Protein AF-A0A2S9G142-F1 (afdb_monomer_lite)

Foldseek 3Di:
DFQQDQPDDPVVSVVVVVVVVCVVVVVCVVVVHDDDDDDPVNVVVVVVVQVVLCCVDCLNPPPCVPVPDPQADPVRGGNHGYDD

pLDDT: mean 89.19, std 9.18, range [58.41, 98.44]

Secondary structure (DSSP, 8-state):
-TT-B-SS-HHHHHHHHHHHHHHHHHHHHHTT-S-----HHHHHHHHHHHHHHHTTSHHHHSS-TTS--TTB-TTS-BSBPPP-

Radius of gyration: 15.5 Å; chains: 1; bounding box: 26×25×48 Å

Structure (mmCIF, N/CA/C/O backbone):
data_AF-A0A2S9G142-F1
#
_entry.id   AF-A0A2S9G142-F1
#
loop_
_atom_site.group_PDB
_atom_site.id
_atom_site.type_symbol
_atom_site.label_atom_id
_atom_site.label_alt_id
_atom_site.label_comp_id
_atom_site.label_asym_id
_atom_site.label_entity_id
_atom_site.label_seq_id
_atom_site.pdbx_PDB_ins_code
_atom_site.Cartn_x
_atom_site.Cartn_y
_atom_site.Cartn_z
_atom_site.occupancy
_atom_site.B_iso_or_equiv
_atom_site.auth_seq_id
_atom_site.auth_comp_id
_atom_site.auth_asym_id
_atom_site.auth_atom_id
_atom_site.pdbx_PDB_model_num
ATOM 1 N N . GLY A 1 1 ? -4.726 -0.995 -2.655 1.00 77.06 1 GLY A N 1
ATOM 2 C CA . GLY A 1 1 ? -3.801 0.087 -3.047 1.00 77.06 1 GLY A CA 1
ATOM 3 C C . GLY A 1 1 ? -2.608 -0.486 -3.794 1.00 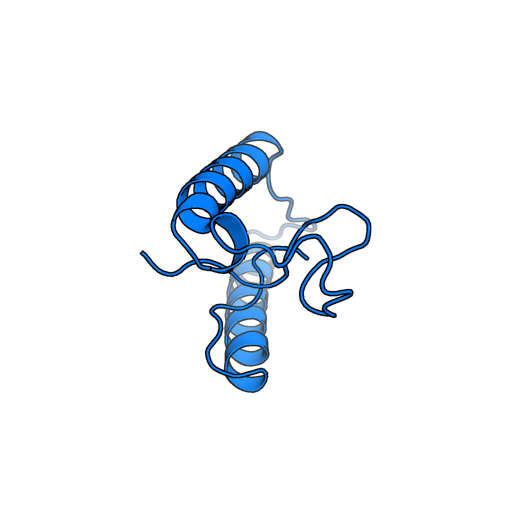77.06 1 GLY A C 1
ATOM 4 O O . GLY A 1 1 ? -2.593 -1.699 -3.998 1.00 77.06 1 GLY A O 1
ATOM 5 N N . PRO A 1 2 ? -1.636 0.343 -4.207 1.00 86.00 2 PRO A N 1
ATOM 6 C CA . PRO A 1 2 ? -0.410 -0.134 -4.845 1.00 86.00 2 PRO A CA 1
ATOM 7 C C . PRO A 1 2 ? 0.353 -1.102 -3.932 1.00 86.00 2 PRO A C 1
ATOM 9 O O . PRO A 1 2 ? 0.242 -1.023 -2.707 1.00 86.00 2 PRO A O 1
ATOM 12 N N . TYR A 1 3 ? 1.105 -2.025 -4.532 1.00 90.88 3 TYR A N 1
ATOM 13 C CA . TYR A 1 3 ? 1.904 -3.034 -3.821 1.00 90.88 3 TYR A CA 1
ATOM 14 C C . TYR A 1 3 ? 1.108 -3.963 -2.876 1.00 90.88 3 TYR A C 1
ATOM 16 O O . TYR A 1 3 ? 1.659 -4.483 -1.902 1.00 90.88 3 TYR A O 1
ATOM 24 N N . ALA A 1 4 ? -0.189 -4.179 -3.120 1.00 88.81 4 ALA A N 1
ATOM 25 C CA . ALA A 1 4 ? -1.009 -5.037 -2.261 1.00 88.81 4 ALA A CA 1
ATOM 26 C C . ALA A 1 4 ? -0.889 -6.536 -2.586 1.00 88.81 4 ALA A C 1
ATOM 28 O O . ALA A 1 4 ? -1.157 -7.358 -1.710 1.00 88.81 4 ALA A O 1
ATOM 29 N N . SER A 1 5 ? -0.483 -6.903 -3.809 1.00 88.56 5 SER A N 1
ATOM 30 C CA . SER A 1 5 ? -0.372 -8.304 -4.237 1.00 88.56 5 SER A CA 1
ATOM 31 C C . SER A 1 5 ? 1.078 -8.731 -4.404 1.00 88.56 5 SER A C 1
ATOM 33 O O . SER A 1 5 ? 1.835 -8.063 -5.092 1.00 88.56 5 SER A O 1
ATOM 35 N N . SER A 1 6 ? 1.470 -9.880 -3.854 1.00 82.69 6 SER A N 1
ATOM 36 C CA . SER A 1 6 ? 2.810 -10.453 -4.056 1.00 82.69 6 SER A CA 1
ATOM 37 C C . SER A 1 6 ? 2.974 -11.219 -5.377 1.00 82.69 6 SER A C 1
ATOM 39 O O . SER A 1 6 ? 3.950 -11.944 -5.528 1.00 82.69 6 SER A O 1
ATOM 41 N N . GLY A 1 7 ? 2.014 -11.124 -6.305 1.00 77.88 7 GLY A N 1
ATOM 42 C CA . GLY A 1 7 ? 2.114 -11.733 -7.638 1.00 77.88 7 GLY A C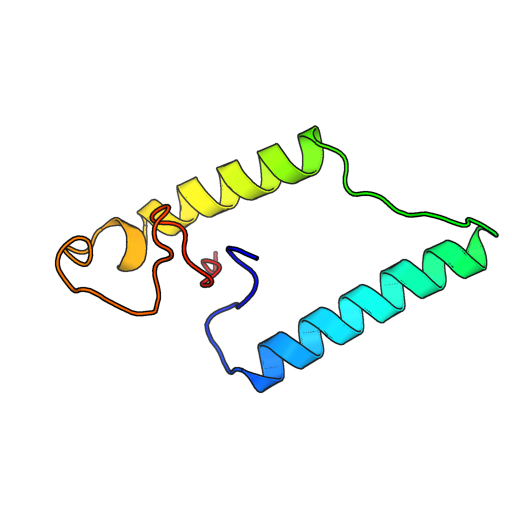A 1
ATOM 43 C C . GLY A 1 7 ? 1.874 -13.248 -7.705 1.00 77.88 7 GLY A C 1
ATOM 44 O O . GLY A 1 7 ? 2.095 -13.832 -8.756 1.00 77.88 7 GLY A O 1
ATOM 45 N N . LEU A 1 8 ? 1.420 -13.882 -6.613 1.00 81.25 8 LEU A N 1
ATOM 46 C CA . LEU A 1 8 ? 1.096 -15.318 -6.574 1.00 81.25 8 LEU A CA 1
ATOM 47 C C . LEU A 1 8 ? -0.298 -15.606 -7.155 1.00 81.25 8 LEU A C 1
ATOM 49 O O . LEU A 1 8 ? -0.446 -15.951 -8.320 1.00 81.25 8 LEU A O 1
ATOM 53 N N . SER A 1 9 ? -1.336 -15.462 -6.330 1.00 88.50 9 SER A N 1
ATOM 54 C CA . SER A 1 9 ? -2.732 -15.638 -6.719 1.00 88.50 9 SER A CA 1
ATOM 55 C C . SER A 1 9 ? -3.590 -14.535 -6.100 1.00 88.50 9 SER A C 1
ATOM 57 O O . SER A 1 9 ? -3.220 -13.905 -5.096 1.00 88.50 9 SER A O 1
ATOM 59 N N . PHE A 1 10 ? -4.764 -14.307 -6.691 1.00 88.25 10 PHE A N 1
ATOM 60 C CA . PHE A 1 10 ? -5.759 -13.414 -6.105 1.00 88.25 10 PHE A CA 1
ATOM 61 C C . PHE A 1 10 ? -6.172 -13.889 -4.702 1.00 88.25 10 PHE A C 1
ATOM 63 O O . PHE A 1 10 ? -6.187 -13.088 -3.771 1.00 88.25 10 PHE A O 1
ATOM 70 N N . PHE A 1 11 ? -6.398 -15.194 -4.516 1.00 92.25 11 PHE A N 1
ATOM 71 C CA . PHE A 1 11 ? -6.778 -15.770 -3.221 1.00 92.25 11 PHE A CA 1
ATOM 72 C C . PHE A 1 11 ? -5.715 -15.558 -2.143 1.00 92.25 11 PHE A C 1
ATOM 74 O O . PHE A 1 11 ? -6.055 -15.144 -1.039 1.00 92.25 11 PHE A O 1
ATOM 81 N N . ASN A 1 12 ? -4.431 -15.722 -2.475 1.00 90.06 12 ASN A N 1
ATOM 82 C CA . ASN A 1 12 ? -3.348 -15.439 -1.532 1.00 90.06 12 ASN A CA 1
ATOM 83 C C . ASN A 1 12 ? -3.354 -13.960 -1.137 1.00 90.06 12 ASN A C 1
ATOM 85 O O . ASN A 1 12 ? -3.138 -13.623 0.023 1.00 90.06 12 ASN A O 1
ATOM 89 N N . THR A 1 13 ? -3.625 -13.067 -2.094 1.00 91.50 13 THR A N 1
ATOM 90 C CA . THR A 1 13 ? -3.747 -11.633 -1.807 1.00 91.50 13 THR A CA 1
ATOM 91 C C . THR A 1 13 ? -4.872 -11.384 -0.803 1.00 91.50 13 THR A C 1
ATOM 93 O O . THR A 1 13 ? -4.639 -10.709 0.196 1.00 91.50 13 THR A O 1
ATOM 96 N N . VAL A 1 14 ? -6.056 -11.969 -1.017 1.00 93.12 14 VAL A N 1
ATOM 97 C CA . VAL A 1 14 ? -7.191 -11.861 -0.085 1.00 93.12 14 VAL A CA 1
ATOM 98 C C . VAL A 1 14 ? -6.820 -12.403 1.295 1.00 93.12 14 VAL A C 1
ATOM 100 O O . VAL A 1 14 ? -6.995 -11.702 2.289 1.00 93.12 14 VAL A O 1
ATOM 103 N N . GLU A 1 15 ? -6.246 -13.602 1.368 1.00 94.00 15 GLU A N 1
ATOM 104 C CA . GLU A 1 15 ? -5.871 -14.241 2.630 1.00 94.00 15 GLU A CA 1
ATOM 105 C C . GLU A 1 15 ? -4.875 -13.395 3.436 1.00 94.00 15 GLU A C 1
ATOM 107 O O . GLU A 1 15 ? -5.068 -13.177 4.634 1.00 94.00 15 GLU A O 1
ATOM 112 N N . TYR A 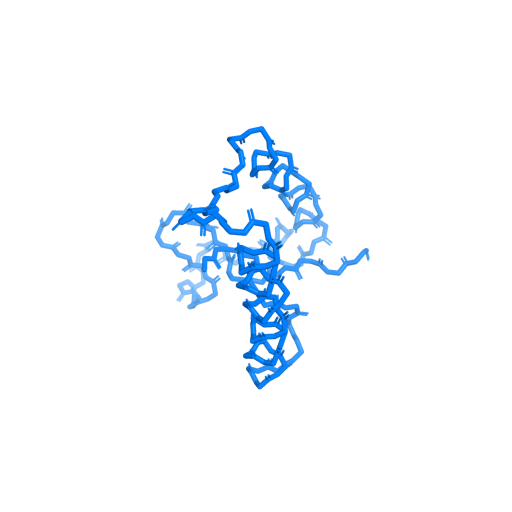1 16 ? -3.837 -12.856 2.788 1.00 92.25 16 TYR A N 1
ATOM 113 C CA . TYR A 1 16 ? -2.879 -11.983 3.465 1.00 92.25 16 TYR A CA 1
ATOM 114 C C . TYR A 1 16 ?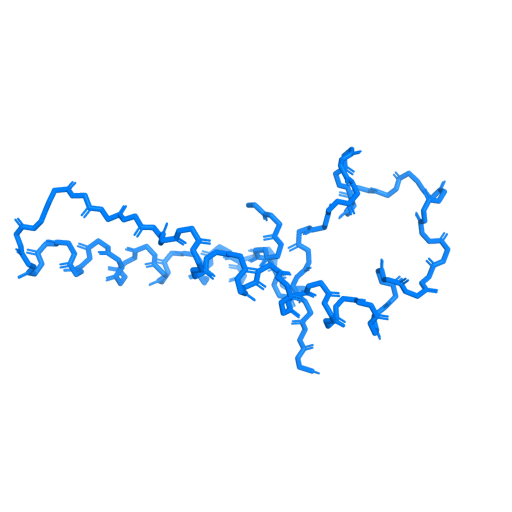 -3.542 -10.720 4.015 1.00 92.25 16 TYR A C 1
ATOM 116 O O . TYR A 1 16 ? -3.254 -10.334 5.148 1.00 92.25 16 TYR A O 1
ATOM 124 N N . GLN A 1 17 ? -4.440 -10.090 3.252 1.00 93.94 17 GLN A N 1
ATOM 125 C CA . GLN A 1 17 ? -5.155 -8.906 3.731 1.00 93.94 17 GLN A CA 1
ATOM 126 C C . GLN A 1 17 ? -6.072 -9.241 4.915 1.00 93.94 17 GLN A C 1
ATOM 128 O O . GLN A 1 17 ? -6.071 -8.502 5.897 1.00 93.94 17 GLN A O 1
ATOM 133 N N . MET A 1 18 ? -6.772 -10.382 4.892 1.00 96.62 18 MET A N 1
ATOM 134 C CA . MET A 1 18 ? -7.609 -10.820 6.020 1.00 96.62 18 MET A CA 1
ATOM 135 C C . MET A 1 18 ? -6.783 -11.058 7.288 1.00 96.62 18 MET A C 1
ATOM 137 O O . MET A 1 18 ? -7.155 -10.587 8.359 1.00 96.62 18 MET A O 1
ATOM 141 N N . ARG A 1 19 ? -5.610 -11.696 7.171 1.00 96.50 19 ARG A N 1
ATOM 142 C CA . ARG A 1 19 ? -4.685 -11.876 8.305 1.00 96.50 19 ARG A CA 1
ATOM 143 C C . ARG A 1 19 ? -4.164 -10.544 8.855 1.00 96.50 19 ARG A C 1
ATOM 145 O O . ARG A 1 19 ? -3.941 -10.420 10.057 1.00 96.50 19 ARG A O 1
ATOM 152 N N . HIS A 1 20 ? -3.944 -9.543 8.000 1.00 95.19 20 HIS A N 1
ATOM 153 C CA . HIS A 1 20 ? -3.571 -8.201 8.454 1.00 95.19 20 HIS A CA 1
ATOM 154 C C . HIS A 1 20 ? -4.721 -7.502 9.183 1.00 95.19 20 HIS A C 1
ATOM 156 O O . HIS A 1 20 ? -4.484 -6.918 10.238 1.00 95.19 20 HIS A O 1
ATOM 162 N N . MET A 1 21 ? -5.946 -7.592 8.660 1.00 96.75 21 MET A N 1
ATOM 163 C CA . MET A 1 21 ? -7.134 -7.030 9.306 1.00 96.75 21 MET A CA 1
ATOM 164 C C . MET A 1 21 ? -7.368 -7.648 10.685 1.00 96.75 21 MET A C 1
ATOM 166 O O . MET A 1 21 ? -7.541 -6.903 11.644 1.00 96.75 21 MET A O 1
ATOM 170 N N . ASP A 1 22 ? -7.293 -8.975 10.801 1.00 98.19 22 ASP A N 1
ATOM 171 C CA . ASP A 1 22 ? -7.441 -9.686 12.077 1.00 98.19 22 ASP A CA 1
ATOM 172 C C . ASP A 1 22 ? -6.432 -9.193 13.127 1.00 98.19 22 ASP A C 1
ATOM 174 O O . ASP A 1 22 ? -6.803 -8.800 14.231 1.00 98.19 22 ASP A O 1
ATOM 178 N N . ARG A 1 23 ? -5.153 -9.071 12.747 1.00 98.12 23 ARG A N 1
ATOM 179 C CA . ARG A 1 23 ? -4.105 -8.546 13.638 1.00 98.12 23 ARG A CA 1
ATOM 180 C C . ARG A 1 23 ? -4.348 -7.098 14.062 1.00 98.12 23 ARG A C 1
ATOM 182 O O . ARG A 1 23 ? -4.128 -6.765 15.224 1.00 98.12 23 ARG A O 1
ATOM 189 N N . LEU A 1 24 ? -4.747 -6.231 13.131 1.00 97.69 24 LEU A N 1
ATOM 190 C CA . LEU A 1 24 ? -4.962 -4.809 13.409 1.00 97.69 24 LEU A CA 1
ATOM 191 C C . LEU A 1 24 ? -6.187 -4.600 14.301 1.00 97.69 24 LEU A C 1
ATOM 193 O O . LEU A 1 24 ? -6.082 -3.931 15.326 1.00 97.69 24 LEU A O 1
ATOM 197 N N . PHE A 1 25 ? -7.323 -5.212 13.964 1.00 97.75 25 PHE A N 1
ATOM 198 C CA . PHE A 1 25 ? -8.537 -5.099 14.771 1.00 97.75 25 PHE A CA 1
ATOM 199 C C . PHE A 1 25 ? -8.410 -5.800 16.122 1.00 97.75 25 PHE A C 1
ATOM 201 O O . PHE A 1 25 ? -8.886 -5.260 17.119 1.00 97.75 25 PHE A O 1
ATOM 208 N N . GLY A 1 26 ? -7.715 -6.939 16.183 1.00 98.25 26 GLY A N 1
ATOM 209 C CA . GLY A 1 26 ? -7.384 -7.595 17.444 1.00 98.25 26 GLY A CA 1
ATOM 210 C C . GLY A 1 26 ? 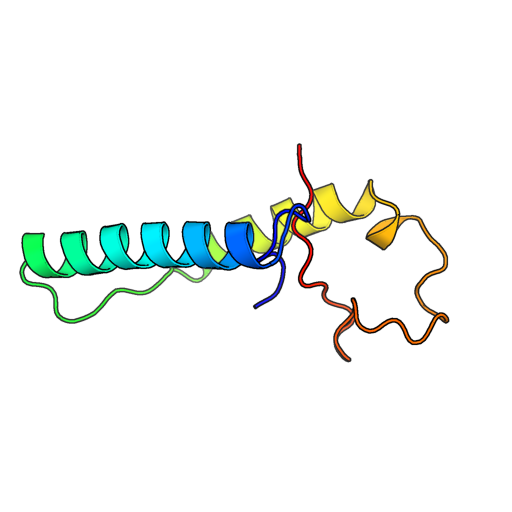-6.579 -6.679 18.368 1.00 98.25 26 GLY A C 1
ATOM 211 O O . GLY A 1 26 ? -6.878 -6.580 19.555 1.00 98.25 26 GLY A O 1
ATOM 212 N N . GLU A 1 27 ? -5.612 -5.932 17.829 1.00 98.38 27 GLU A N 1
ATOM 213 C CA . GLU A 1 27 ? -4.821 -4.988 18.623 1.00 98.38 27 GLU A CA 1
ATOM 214 C C . GLU A 1 27 ? -5.620 -3.751 19.055 1.00 98.38 27 GLU A C 1
ATOM 216 O O . GLU A 1 27 ? -5.465 -3.294 20.190 1.00 98.38 27 GLU A O 1
ATOM 221 N N . VAL A 1 28 ? -6.503 -3.235 18.192 1.00 98.31 28 VAL A N 1
ATOM 222 C CA . VAL A 1 28 ? -7.436 -2.155 18.552 1.00 98.31 28 VAL A CA 1
ATOM 223 C C . VAL A 1 28 ? -8.305 -2.579 19.738 1.00 98.31 28 VAL A C 1
ATOM 225 O O . VAL A 1 28 ? -8.371 -1.853 20.729 1.00 98.31 28 VAL A O 1
ATOM 228 N N . GLN A 1 29 ? -8.891 -3.780 19.686 1.00 98.25 29 GLN A N 1
ATOM 229 C CA . GLN A 1 29 ? -9.696 -4.329 20.782 1.00 98.25 29 GLN A CA 1
ATOM 230 C C . GLN A 1 29 ? -8.863 -4.531 22.052 1.00 98.25 29 GLN A C 1
ATOM 232 O O . GLN A 1 29 ? -9.244 -4.063 23.121 1.00 98.25 29 GLN A O 1
ATOM 237 N N . ARG A 1 30 ? -7.685 -5.162 21.942 1.00 98.44 30 ARG A N 1
ATOM 238 C CA . ARG A 1 30 ? -6.798 -5.436 23.085 1.00 98.44 30 ARG A CA 1
ATOM 239 C C . ARG A 1 30 ? -6.385 -4.164 23.832 1.00 98.44 30 ARG A C 1
ATOM 241 O O . ARG A 1 30 ? -6.182 -4.205 25.044 1.00 98.44 30 ARG A O 1
ATOM 248 N N . ARG A 1 31 ? -6.224 -3.043 23.122 1.00 98.31 31 ARG A N 1
ATOM 249 C CA . ARG A 1 31 ? -5.853 -1.742 23.704 1.00 98.31 31 ARG A CA 1
ATOM 250 C C . ARG A 1 31 ? -7.046 -0.876 24.112 1.00 98.31 31 ARG A C 1
ATOM 252 O O . ARG A 1 31 ? -6.813 0.221 24.610 1.00 98.31 31 ARG A O 1
ATOM 259 N N . ASN A 1 32 ? -8.284 -1.329 23.902 1.00 98.12 32 ASN A N 1
ATOM 260 C CA . ASN A 1 32 ? -9.488 -0.495 24.007 1.00 98.12 32 ASN A CA 1
ATOM 261 C C . ASN A 1 32 ? -9.384 0.802 23.178 1.00 98.12 32 ASN A C 1
ATOM 263 O O . ASN A 1 32 ? -9.827 1.867 23.605 1.00 98.12 32 ASN A O 1
ATOM 267 N N . ALA A 1 33 ? -8.753 0.728 22.006 1.00 98.31 33 ALA A N 1
ATOM 268 C CA . ALA A 1 33 ? -8.669 1.846 21.077 1.00 98.31 33 ALA A CA 1
ATOM 269 C C . ALA A 1 33 ? -9.921 1.905 20.187 1.00 98.31 33 ALA A C 1
ATOM 271 O O . ALA A 1 33 ? -10.647 0.924 20.037 1.00 98.31 33 ALA A O 1
ATOM 272 N N . THR A 1 34 ? -10.160 3.056 19.563 1.00 97.38 34 THR A N 1
ATOM 273 C CA . THR A 1 34 ? -11.266 3.255 18.608 1.00 97.38 34 THR A CA 1
ATOM 274 C C . THR A 1 34 ? -10.783 3.456 17.176 1.00 97.38 34 THR A C 1
ATOM 276 O O . THR A 1 34 ? -11.561 3.311 16.236 1.00 97.38 34 THR A O 1
ATOM 279 N N . THR A 1 35 ? -9.500 3.764 16.995 1.00 96.88 35 THR A N 1
ATOM 280 C CA . THR A 1 35 ? -8.888 4.022 15.694 1.00 96.88 35 THR A CA 1
ATOM 281 C C . THR A 1 35 ? -7.507 3.380 15.612 1.00 96.88 35 THR A C 1
ATOM 283 O O . THR A 1 35 ? -6.829 3.154 16.616 1.00 96.88 35 THR A O 1
ATOM 286 N N . PHE A 1 36 ? -7.089 3.087 14.386 1.00 96.62 36 PHE A N 1
ATOM 287 C CA . PHE A 1 36 ? -5.701 2.815 14.047 1.00 96.62 36 PHE A CA 1
ATOM 288 C C . PHE A 1 36 ? -5.394 3.546 12.742 1.00 96.62 36 PHE A C 1
ATOM 290 O O . PHE A 1 36 ? -6.242 3.606 11.851 1.00 96.62 36 PHE A O 1
ATOM 297 N N . GLU A 1 37 ? -4.189 4.090 12.621 1.00 96.44 37 GLU A N 1
ATOM 298 C CA . GLU A 1 37 ? -3.758 4.791 11.416 1.00 96.44 37 GLU A CA 1
ATOM 299 C C . GLU A 1 37 ? -2.277 4.515 11.158 1.00 96.44 37 GLU A C 1
ATOM 301 O O . GLU A 1 37 ? -1.468 4.421 12.084 1.00 96.44 37 GLU A O 1
ATOM 306 N N . VAL A 1 38 ? -1.925 4.332 9.888 1.00 95.38 38 VAL A N 1
ATOM 307 C CA . VAL A 1 38 ? -0.528 4.188 9.472 1.00 95.38 38 VAL A CA 1
ATOM 308 C C . VAL A 1 38 ? 0.091 5.578 9.428 1.00 95.38 38 VAL A C 1
ATOM 310 O O . VAL A 1 38 ? -0.457 6.463 8.777 1.00 95.38 38 VAL A O 1
ATOM 313 N N . THR A 1 39 ? 1.241 5.776 10.077 1.00 97.19 39 THR A N 1
ATOM 314 C CA . THR A 1 39 ? 1.875 7.100 10.071 1.00 97.19 39 THR A CA 1
ATOM 315 C C . THR A 1 39 ? 2.350 7.486 8.664 1.00 97.19 39 THR A C 1
ATOM 317 O O . THR A 1 39 ? 2.735 6.606 7.875 1.00 97.19 39 THR A O 1
ATOM 320 N N . PRO A 1 40 ? 2.372 8.790 8.330 1.00 97.56 40 PRO A N 1
ATOM 321 C CA . PRO A 1 40 ? 2.872 9.262 7.043 1.00 97.56 40 PRO A CA 1
ATOM 322 C C . PRO A 1 40 ? 4.296 8.780 6.741 1.00 97.56 40 PRO A C 1
ATOM 324 O O . PRO A 1 40 ? 4.581 8.359 5.619 1.00 97.56 40 PRO A O 1
ATOM 327 N N . GLU A 1 41 ? 5.174 8.765 7.745 1.00 98.00 41 GLU A N 1
ATOM 328 C CA . GLU A 1 41 ? 6.574 8.351 7.619 1.00 98.00 41 GLU A CA 1
ATOM 329 C C . GLU A 1 41 ? 6.681 6.859 7.299 1.00 98.00 41 GLU A C 1
ATOM 331 O O . GLU A 1 41 ? 7.416 6.474 6.388 1.00 98.00 41 GLU A O 1
ATOM 336 N N . ALA A 1 42 ? 5.918 6.014 8.001 1.00 97.19 42 ALA A N 1
ATOM 337 C CA . ALA A 1 42 ? 5.905 4.574 7.761 1.00 97.19 42 ALA A CA 1
ATOM 338 C C . ALA A 1 42 ? 5.399 4.252 6.346 1.00 97.19 42 ALA A C 1
ATOM 340 O O . ALA A 1 42 ? 5.977 3.418 5.641 1.00 97.19 42 ALA A O 1
ATOM 341 N N . ASN A 1 43 ? 4.350 4.950 5.901 1.00 95.12 43 ASN A N 1
ATOM 342 C CA . ASN A 1 43 ? 3.833 4.811 4.544 1.00 95.12 43 ASN A CA 1
ATOM 343 C C . ASN A 1 43 ? 4.857 5.277 3.493 1.00 95.12 43 ASN A C 1
ATOM 345 O O . ASN A 1 43 ? 5.084 4.576 2.505 1.00 95.12 43 ASN A O 1
ATOM 349 N N . ALA A 1 44 ? 5.518 6.418 3.712 1.00 96.25 44 ALA A N 1
ATOM 350 C CA . ALA A 1 44 ? 6.534 6.947 2.804 1.00 96.25 44 ALA A CA 1
ATOM 351 C C . ALA A 1 44 ? 7.732 5.993 2.662 1.00 96.25 44 ALA A C 1
ATOM 353 O O . ALA A 1 44 ? 8.108 5.650 1.541 1.00 96.25 44 ALA A O 1
ATOM 354 N N . GLN A 1 45 ? 8.266 5.482 3.777 1.00 97.06 45 GLN A N 1
ATOM 355 C CA . GLN A 1 45 ? 9.368 4.512 3.778 1.00 97.06 45 GLN A CA 1
ATOM 356 C C . GLN A 1 45 ? 8.993 3.217 3.051 1.00 97.06 45 GLN A C 1
ATOM 358 O O . GLN A 1 45 ? 9.787 2.669 2.281 1.00 97.06 45 GLN A O 1
ATOM 363 N N . PHE A 1 46 ? 7.771 2.716 3.269 1.00 94.31 46 PHE A N 1
ATOM 364 C CA . PHE A 1 46 ? 7.279 1.545 2.550 1.00 94.31 46 PHE A CA 1
ATOM 365 C C . PHE A 1 46 ? 7.217 1.808 1.042 1.00 94.31 46 PHE A C 1
ATOM 367 O O . PHE A 1 46 ? 7.746 1.011 0.264 1.00 94.31 46 PHE A O 1
ATOM 374 N N . ARG A 1 47 ? 6.628 2.937 0.629 1.00 93.31 47 ARG A N 1
ATOM 375 C CA . ARG A 1 47 ? 6.507 3.324 -0.784 1.00 93.31 47 ARG A CA 1
ATOM 376 C C . ARG A 1 47 ? 7.869 3.481 -1.455 1.00 93.31 47 ARG A C 1
ATOM 378 O O . ARG A 1 47 ? 8.063 2.949 -2.546 1.00 93.31 47 ARG A O 1
ATOM 385 N N . GLU A 1 48 ? 8.816 4.150 -0.804 1.00 94.88 48 GLU A N 1
ATOM 386 C CA . GLU A 1 48 ? 10.172 4.333 -1.326 1.00 94.88 48 GLU A CA 1
ATOM 387 C C . GLU A 1 48 ? 10.877 2.985 -1.519 1.00 94.88 48 GLU A C 1
ATOM 389 O O . GLU A 1 48 ? 11.442 2.713 -2.581 1.00 94.88 48 GLU A O 1
ATOM 394 N N . ARG A 1 49 ? 10.795 2.100 -0.519 1.00 94.94 49 ARG A N 1
ATOM 395 C CA . ARG A 1 49 ? 11.395 0.766 -0.595 1.00 94.94 49 ARG A CA 1
ATOM 396 C C . ARG A 1 49 ? 10.794 -0.068 -1.724 1.00 94.94 49 ARG A C 1
ATOM 398 O O . ARG A 1 49 ? 11.546 -0.696 -2.466 1.00 94.94 49 ARG A O 1
ATOM 405 N N . MET A 1 50 ? 9.467 -0.079 -1.869 1.00 94.31 50 MET A N 1
ATOM 406 C CA . MET A 1 50 ? 8.807 -0.826 -2.946 1.00 94.31 50 MET A CA 1
ATOM 407 C C . MET A 1 50 ? 9.174 -0.270 -4.322 1.00 94.31 50 MET A C 1
ATOM 409 O O . MET A 1 50 ? 9.477 -1.053 -5.215 1.00 94.31 50 MET A O 1
ATOM 413 N N . SER A 1 51 ? 9.236 1.056 -4.471 1.00 91.25 51 SER A N 1
ATOM 414 C CA . SER A 1 51 ? 9.654 1.711 -5.717 1.00 91.25 51 SER A CA 1
ATOM 415 C C . SER A 1 51 ? 11.076 1.304 -6.134 1.00 91.25 51 SER A C 1
ATOM 417 O O . SER A 1 51 ? 11.296 0.876 -7.268 1.00 91.25 51 SER A O 1
ATOM 419 N N . LYS A 1 52 ? 12.034 1.313 -5.193 1.00 92.81 52 LYS A N 1
ATOM 420 C CA . LYS A 1 52 ? 13.421 0.876 -5.450 1.00 92.81 52 LYS A CA 1
ATOM 421 C C . LY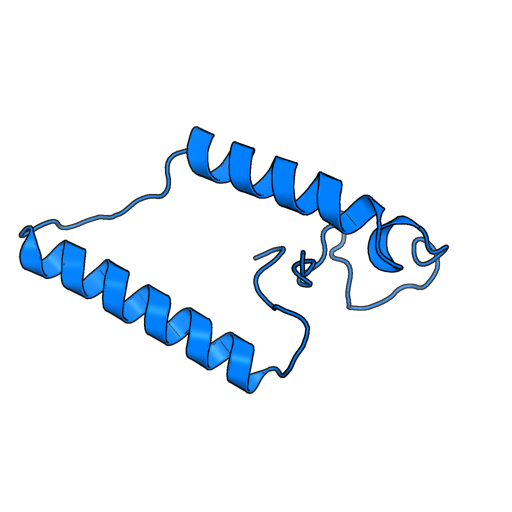S A 1 52 ? 13.513 -0.584 -5.899 1.00 92.81 52 LYS A C 1
ATOM 423 O O . LYS A 1 52 ? 14.316 -0.902 -6.772 1.00 92.81 52 LYS A O 1
ATOM 428 N N . LEU A 1 53 ? 12.718 -1.476 -5.306 1.00 93.31 53 LEU A N 1
ATOM 429 C CA . LEU A 1 53 ? 12.688 -2.887 -5.706 1.00 93.31 53 LEU A CA 1
ATOM 430 C C . LEU A 1 53 ? 11.991 -3.078 -7.058 1.00 93.31 53 LEU A C 1
ATOM 432 O O . LEU A 1 53 ? 12.451 -3.872 -7.874 1.00 93.31 53 LEU A O 1
ATOM 436 N N . LEU A 1 54 ? 10.926 -2.318 -7.328 1.00 90.44 54 LEU A N 1
ATOM 437 C CA . LEU A 1 54 ? 10.168 -2.396 -8.577 1.00 90.44 54 LEU A CA 1
ATOM 438 C C . LEU A 1 54 ? 11.042 -2.062 -9.789 1.00 90.44 54 LEU A C 1
ATOM 440 O O . LEU A 1 54 ? 10.935 -2.735 -10.814 1.00 90.44 54 LEU A O 1
ATOM 444 N N . GLY A 1 55 ? 11.961 -1.103 -9.635 1.00 88.25 55 GLY A N 1
ATOM 445 C CA . GLY A 1 55 ? 12.956 -0.738 -10.646 1.00 88.25 55 GLY A CA 1
ATOM 446 C C . GLY A 1 55 ? 13.884 -1.878 -11.086 1.00 88.25 55 GLY A C 1
ATOM 447 O O . GLY A 1 55 ? 14.571 -1.732 -12.087 1.00 88.25 55 GLY A O 1
ATOM 448 N N . LYS A 1 56 ? 13.905 -3.017 -10.380 1.00 89.44 56 LYS A N 1
ATOM 449 C CA . LYS A 1 56 ? 14.668 -4.223 -10.756 1.00 89.44 56 LYS A CA 1
ATOM 450 C C . LYS A 1 56 ? 13.819 -5.296 -11.449 1.00 89.44 56 LYS A C 1
ATOM 452 O O . LYS A 1 56 ? 14.322 -6.369 -11.762 1.00 89.44 56 LYS A O 1
ATOM 457 N N . THR A 1 57 ? 12.529 -5.043 -11.645 1.00 87.69 57 THR A N 1
ATOM 458 C CA . THR A 1 57 ? 11.575 -6.002 -12.219 1.00 87.69 57 THR A CA 1
ATOM 459 C C . THR A 1 57 ? 11.180 -5.593 -13.635 1.00 87.69 57 THR A C 1
ATOM 461 O O . THR A 1 57 ? 11.397 -4.452 -14.034 1.00 87.69 57 THR A O 1
ATOM 464 N N . VAL A 1 58 ? 10.515 -6.480 -14.383 1.00 86.38 58 VAL A N 1
ATOM 465 C CA . VAL A 1 58 ? 9.941 -6.134 -15.699 1.00 86.38 58 VAL A CA 1
ATOM 466 C C . VAL A 1 58 ? 8.943 -4.968 -15.626 1.00 86.38 58 VAL A C 1
ATOM 468 O O . VAL A 1 58 ? 8.792 -4.238 -16.597 1.00 86.38 58 VAL A O 1
ATOM 471 N N . PHE A 1 59 ? 8.321 -4.731 -14.465 1.00 84.62 59 PHE A N 1
ATOM 472 C CA . PHE A 1 59 ? 7.431 -3.586 -14.254 1.00 84.62 59 PHE A CA 1
ATOM 473 C C . PHE A 1 59 ? 8.171 -2.240 -14.216 1.00 84.62 59 PHE A C 1
ATOM 475 O O . PHE A 1 59 ? 7.533 -1.213 -14.424 1.00 84.62 59 PHE A O 1
ATOM 482 N N . GLY A 1 60 ? 9.481 -2.235 -13.935 1.00 83.62 60 GLY A N 1
ATOM 483 C CA . GLY A 1 60 ? 10.321 -1.032 -13.928 1.00 83.62 60 GLY A CA 1
ATOM 484 C C . GLY A 1 60 ? 11.334 -0.954 -15.076 1.00 83.62 60 GLY A C 1
ATOM 485 O O . GLY A 1 60 ? 11.646 0.142 -15.524 1.00 83.62 60 GLY A O 1
ATOM 486 N N . LEU A 1 61 ? 11.844 -2.096 -15.554 1.00 81.50 61 LEU A N 1
ATOM 487 C CA . LEU A 1 61 ? 12.851 -2.183 -16.625 1.00 81.50 61 LEU A CA 1
ATOM 488 C C . LEU A 1 61 ? 12.255 -2.431 -18.016 1.00 81.50 61 LEU A C 1
ATOM 490 O O . LEU A 1 61 ? 12.950 -2.258 -19.014 1.00 81.50 61 LEU A O 1
ATOM 494 N N . GLY A 1 62 ? 11.012 -2.908 -18.095 1.00 71.25 62 GLY A N 1
ATOM 495 C CA . GLY A 1 62 ? 10.358 -3.209 -19.365 1.00 71.25 62 GLY A CA 1
ATOM 496 C C . GLY A 1 62 ? 9.771 -1.967 -20.032 1.00 71.25 62 GLY A C 1
ATOM 497 O O . GLY A 1 62 ? 9.372 -1.016 -19.363 1.00 71.25 62 GLY A O 1
ATOM 498 N N . ASP A 1 63 ? 9.607 -2.018 -21.355 1.00 64.75 63 ASP A N 1
ATOM 499 C CA . ASP A 1 63 ? 8.847 -1.025 -22.131 1.00 64.75 63 ASP A CA 1
ATOM 500 C C . ASP A 1 63 ? 7.326 -1.263 -22.010 1.00 64.75 63 ASP A C 1
ATOM 502 O O . ASP A 1 63 ? 6.570 -1.343 -22.977 1.00 64.75 63 ASP A O 1
ATOM 506 N N . CYS A 1 64 ? 6.848 -1.465 -20.779 1.00 61.69 64 CYS A N 1
ATOM 507 C CA . CYS A 1 64 ? 5.421 -1.642 -20.514 1.00 61.69 64 CYS A CA 1
ATOM 508 C C . CYS A 1 64 ? 4.667 -0.305 -20.491 1.00 61.69 64 CYS A C 1
ATOM 510 O O . CYS A 1 64 ? 3.434 -0.316 -20.484 1.00 61.69 64 CYS A O 1
ATOM 512 N N . ALA A 1 65 ? 5.377 0.828 -20.521 1.00 58.41 65 ALA A N 1
ATOM 513 C CA . ALA A 1 65 ? 4.805 2.171 -20.454 1.00 58.41 65 ALA A CA 1
ATOM 514 C C . ALA A 1 65 ? 3.794 2.449 -21.587 1.00 58.41 65 ALA A C 1
ATOM 516 O O . ALA A 1 65 ? 2.785 3.110 -21.355 1.00 58.41 65 ALA A O 1
ATOM 517 N N . GLY A 1 66 ? 4.004 1.887 -22.785 1.00 66.50 66 GLY A N 1
ATOM 518 C CA . GLY A 1 66 ? 3.085 2.015 -23.928 1.00 66.50 66 GLY A CA 1
ATOM 519 C C . GLY A 1 66 ? 2.014 0.919 -24.044 1.00 66.50 66 GLY A C 1
ATOM 520 O O . GLY A 1 66 ? 1.144 0.994 -24.909 1.00 66.50 66 GLY A O 1
ATOM 521 N N . SER A 1 67 ? 2.046 -0.110 -23.191 1.00 73.94 67 SER A N 1
ATOM 522 C CA . SER A 1 67 ? 1.296 -1.363 -23.407 1.00 73.94 67 SER A CA 1
ATOM 523 C C . SER A 1 67 ? -0.207 -1.303 -23.096 1.00 73.94 67 SER A C 1
ATOM 525 O O . SER A 1 67 ? -0.915 -2.278 -23.341 1.00 73.94 67 SER A O 1
ATOM 527 N N . ARG A 1 68 ? -0.710 -0.190 -22.532 1.00 78.88 68 ARG A N 1
ATOM 528 C CA . ARG A 1 68 ? -2.090 -0.058 -22.004 1.00 78.88 68 ARG A CA 1
ATOM 529 C C . ARG A 1 68 ? -2.483 -1.219 -21.071 1.00 78.88 68 ARG A C 1
ATOM 531 O O . ARG A 1 68 ? -3.628 -1.664 -21.055 1.00 78.88 68 ARG A O 1
ATOM 538 N N . SER A 1 69 ? -1.513 -1.719 -20.310 1.00 82.56 69 SER A N 1
ATOM 539 C CA . SER A 1 69 ? -1.691 -2.853 -19.407 1.00 82.56 69 SER A CA 1
ATOM 540 C C . SER A 1 69 ? -2.538 -2.488 -18.186 1.00 82.56 69 SER A C 1
ATOM 542 O O . SER A 1 69 ? -2.348 -1.441 -17.570 1.00 82.56 69 SER A O 1
ATOM 544 N N . TYR A 1 70 ? -3.425 -3.403 -17.782 1.00 85.69 70 TYR A N 1
ATOM 545 C CA . TYR A 1 70 ? -4.269 -3.264 -16.588 1.00 85.69 70 TYR A CA 1
ATOM 546 C C . TYR A 1 70 ? -3.488 -3.359 -15.264 1.00 85.69 70 TYR A C 1
ATOM 548 O O . TYR A 1 70 ? -4.055 -3.141 -14.195 1.00 85.69 70 TYR A O 1
ATOM 556 N N . TYR A 1 71 ? -2.194 -3.694 -15.310 1.00 85.56 71 TYR A N 1
ATOM 557 C CA . TYR A 1 71 ? -1.333 -3.743 -14.124 1.00 85.56 71 TYR A CA 1
ATOM 558 C C . TYR A 1 71 ? -0.875 -2.367 -13.631 1.00 85.56 71 TYR A C 1
ATOM 560 O O . TYR A 1 71 ? -0.327 -2.292 -12.527 1.00 85.56 71 TYR A O 1
ATOM 568 N N . PHE A 1 72 ? -1.095 -1.310 -14.416 1.00 86.62 72 PHE A N 1
ATOM 569 C CA . PHE A 1 72 ? -0.735 0.062 -14.074 1.00 86.62 72 PHE A CA 1
ATOM 570 C C . PHE A 1 72 ? -1.991 0.923 -13.936 1.00 86.62 72 PHE A C 1
ATOM 572 O O . PHE A 1 72 ? -2.892 0.884 -14.774 1.00 86.62 72 PHE A O 1
ATOM 579 N N . SER A 1 73 ? -2.052 1.711 -12.868 1.00 85.56 73 SER A N 1
ATOM 580 C CA . SER A 1 73 ? -3.047 2.769 -12.716 1.00 85.56 73 SER A CA 1
ATOM 581 C C . SER A 1 73 ? -2.758 3.927 -13.687 1.00 85.56 73 SER A C 1
ATOM 583 O O . SER A 1 73 ? -1.648 4.036 -14.212 1.00 85.56 73 SER A O 1
ATOM 585 N N . PRO A 1 74 ? -3.698 4.875 -13.866 1.00 83.31 74 PRO A N 1
ATOM 586 C CA . PRO A 1 74 ? -3.420 6.121 -14.587 1.00 83.31 74 PRO A CA 1
ATOM 587 C C . PRO A 1 74 ? -2.278 6.953 -13.977 1.00 83.31 74 PRO A C 1
ATOM 589 O O . PRO A 1 74 ? -1.653 7.734 -14.685 1.00 83.31 74 PRO A O 1
ATOM 592 N N . SER A 1 75 ? -1.989 6.780 -12.679 1.00 83.50 75 SER A N 1
ATOM 593 C CA . SER A 1 75 ? -0.830 7.389 -12.007 1.00 83.50 75 SER A CA 1
ATOM 594 C C . SER A 1 75 ? 0.494 6.657 -12.278 1.00 83.50 75 SER A C 1
ATOM 596 O O . SER A 1 75 ? 1.535 7.109 -11.810 1.00 83.50 75 SER A O 1
ATOM 598 N N . GLY A 1 76 ? 0.474 5.534 -13.007 1.00 82.44 76 GLY A N 1
ATOM 599 C CA . GLY A 1 76 ? 1.644 4.694 -13.290 1.00 82.44 76 GLY A CA 1
ATOM 600 C C . GLY A 1 76 ? 2.026 3.739 -12.155 1.00 82.44 76 GLY A C 1
ATOM 601 O O . GLY A 1 76 ? 3.010 3.012 -12.261 1.00 82.44 76 GLY A O 1
ATOM 602 N N . GLU A 1 77 ? 1.260 3.705 -11.064 1.00 86.88 77 GLU A N 1
ATOM 603 C CA . GLU A 1 77 ? 1.502 2.796 -9.945 1.00 86.88 77 GLU A CA 1
ATOM 604 C C . GLU A 1 77 ? 0.973 1.393 -10.252 1.00 86.88 77 GLU A C 1
ATOM 606 O O . GLU A 1 77 ? -0.045 1.224 -10.923 1.00 86.88 77 GLU A O 1
ATOM 611 N N . THR A 1 78 ? 1.623 0.367 -9.701 1.00 89.19 78 THR A N 1
ATOM 612 C CA . THR A 1 78 ? 1.183 -1.022 -9.862 1.00 89.19 78 THR A CA 1
ATOM 613 C C . THR A 1 78 ? 0.658 -1.637 -8.567 1.00 89.19 78 THR A C 1
ATOM 615 O O . THR A 1 78 ? 1.095 -1.318 -7.457 1.00 89.19 78 THR A O 1
ATOM 618 N N . LEU A 1 79 ? -0.280 -2.575 -8.710 1.00 89.12 79 LEU A N 1
ATOM 619 C CA . LEU A 1 79 ? -0.740 -3.441 -7.623 1.00 89.12 79 LEU A CA 1
ATOM 620 C C . LEU A 1 79 ? 0.349 -4.426 -7.163 1.00 89.12 79 LEU A C 1
ATOM 622 O O . LEU A 1 79 ? 0.307 -4.894 -6.021 1.00 89.12 79 LEU A O 1
ATOM 626 N N . VAL A 1 80 ? 1.295 -4.762 -8.043 1.00 90.44 80 VAL A N 1
ATOM 627 C CA . VAL A 1 80 ? 2.288 -5.812 -7.804 1.00 90.44 80 VAL A CA 1
ATOM 628 C C . VAL A 1 80 ? 3.367 -5.323 -6.848 1.00 90.44 80 VAL A C 1
ATOM 630 O O . VAL A 1 80 ? 4.023 -4.311 -7.070 1.00 90.44 80 VAL A O 1
ATOM 633 N N . ARG A 1 81 ? 3.561 -6.074 -5.771 1.00 91.69 81 ARG A N 1
ATOM 634 C CA . ARG A 1 81 ? 4.623 -5.900 -4.793 1.00 91.69 81 ARG A CA 1
ATOM 635 C C . ARG A 1 81 ? 5.822 -6.754 -5.203 1.00 91.69 81 ARG A C 1
ATOM 637 O O . ARG A 1 81 ? 5.671 -7.976 -5.247 1.00 91.69 81 ARG A O 1
ATOM 644 N N . PRO A 1 82 ? 6.998 -6.155 -5.442 1.00 88.94 82 PRO A N 1
ATOM 645 C CA . PRO A 1 82 ? 8.217 -6.912 -5.690 1.00 88.94 82 PRO A CA 1
ATOM 646 C C . PRO A 1 82 ? 8.521 -7.862 -4.527 1.00 88.94 82 PRO A C 1
ATOM 648 O O . PRO A 1 82 ? 8.404 -7.480 -3.357 1.00 88.94 82 PRO A O 1
ATOM 651 N N . ALA A 1 83 ? 8.906 -9.094 -4.855 1.00 78.88 83 ALA A N 1
ATOM 652 C CA . ALA A 1 83 ? 9.623 -9.956 -3.924 1.00 78.88 83 ALA A CA 1
ATOM 653 C C . ALA A 1 83 ? 11.097 -9.508 -3.847 1.00 78.88 83 ALA A C 1
ATOM 655 O O . ALA A 1 83 ? 11.537 -8.728 -4.693 1.00 78.88 83 ALA A O 1
ATOM 656 N N . SER A 1 84 ? 11.799 -9.938 -2.793 1.00 63.94 84 SER A N 1
ATOM 657 C CA . SER A 1 84 ? 13.174 -9.542 -2.449 1.00 63.94 84 SER A CA 1
ATOM 658 C C . SER A 1 84 ? 14.156 -9.538 -3.619 1.00 63.94 84 SER A C 1
ATOM 660 O O . SER A 1 84 ? 14.130 -10.512 -4.402 1.00 63.94 84 SER A O 1
#

Sequence (84 aa):
GPYASSGLSFFNTVEYQMRHMDRLFGEVQRRNATTFEVTPEANAQFRERMSKLLGKTVFGLGDCAGSRSYYFSPSGETLVRPAS